Protein AF-A0A7C8Z7M7-F1 (afdb_monomer_lite)

Radius of gyration: 28.9 Å; chains: 1; bounding box: 63×46×79 Å

Foldseek 3Di:
DFPDDDDDPPDPDDRVVVSVVVVVVPPPGDVVVPPFDFAPFPPGRDGDDPVQWDQAPQARGTHGPVQNDCVSRVGVNCPPPPPPPDDPPVVVVVVVPPPPPDDD

Secondary structure (DSSP, 8-state):
---S-----S--SHHHHHHHHHHHHSTT--GGGG-PPBP-STT---B--GGGEEE-TTT--EEEGGG-SGGGTT-GGG-S-S--SS---HHHHHHHT--S----

Structure (mmCIF, N/CA/C/O backbone):
data_AF-A0A7C8Z7M7-F1
#
_entry.id   AF-A0A7C8Z7M7-F1
#
loop_
_atom_site.group_PDB
_atom_site.id
_atom_site.type_symbol
_atom_site.label_atom_id
_atom_site.label_alt_id
_atom_site.label_comp_id
_atom_site.label_asym_id
_atom_site.label_entity_id
_atom_site.label_seq_id
_atom_site.pdbx_PDB_ins_code
_atom_site.Cartn_x
_atom_site.Cartn_y
_atom_site.Cartn_z
_atom_site.occupancy
_atom_site.B_iso_or_equiv
_atom_site.auth_seq_id
_atom_site.auth_comp_id
_atom_site.auth_asym_id
_atom_site.auth_atom_id
_atom_site.pdbx_PDB_model_num
ATOM 1 N N . VAL A 1 1 ? -14.267 0.635 19.300 1.00 55.94 1 VAL A N 1
ATOM 2 C CA . VAL A 1 1 ? -14.225 2.066 19.691 1.00 55.94 1 VAL A CA 1
ATOM 3 C C . VAL A 1 1 ? -14.401 2.929 18.442 1.00 55.94 1 VAL A C 1
ATOM 5 O O . VAL A 1 1 ? -13.689 2.686 17.461 1.00 55.94 1 VAL A O 1
ATOM 8 N N . CYS A 1 2 ? -15.410 3.823 18.398 1.00 57.91 2 CYS A N 1
ATOM 9 C CA . CYS A 1 2 ? -15.622 4.676 17.219 1.00 57.91 2 CYS A CA 1
ATOM 10 C C . CYS A 1 2 ? -14.559 5.814 17.160 1.00 57.91 2 CYS A C 1
ATOM 12 O O . CYS A 1 2 ? -13.953 6.110 18.176 1.00 57.91 2 CYS A O 1
ATOM 14 N N . SER A 1 3 ? -14.251 6.384 15.984 1.00 62.16 3 SER A N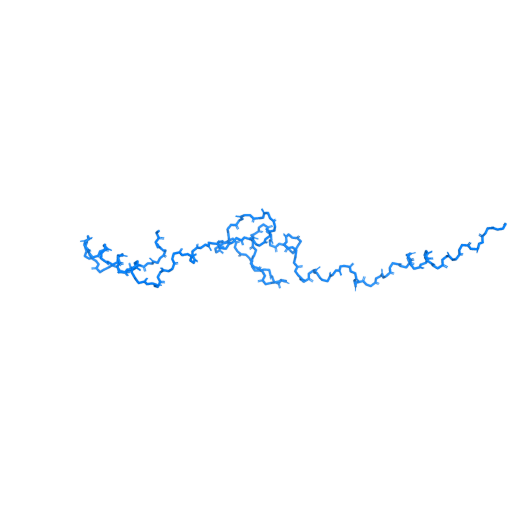 1
ATOM 15 C CA . SER A 1 3 ? -13.202 7.419 15.781 1.00 62.16 3 SER A CA 1
ATOM 16 C C . SER A 1 3 ? -13.833 8.770 15.443 1.00 62.16 3 SER A C 1
ATOM 18 O O . SER A 1 3 ? -13.160 9.683 14.984 1.00 62.16 3 SER A O 1
ATOM 20 N N . SER A 1 4 ? -15.154 8.828 15.579 1.00 66.94 4 SER A N 1
ATOM 21 C CA . SER A 1 4 ? -15.984 9.984 15.311 1.00 66.94 4 SER A CA 1
ATOM 22 C C . SER A 1 4 ? -16.075 10.789 16.597 1.00 66.94 4 SER A C 1
ATOM 24 O O . SER A 1 4 ? -16.345 10.211 17.650 1.00 66.94 4 SER A O 1
ATOM 26 N N . SER A 1 5 ? -15.863 12.097 16.505 1.00 67.31 5 SER A N 1
ATOM 27 C CA . SER A 1 5 ? -16.198 13.008 17.595 1.00 67.31 5 SER A CA 1
ATOM 28 C C . SER A 1 5 ? -17.715 13.150 17.668 1.00 67.31 5 SER A C 1
ATOM 30 O O . SER A 1 5 ? -18.374 13.285 16.636 1.00 67.31 5 SER A O 1
ATOM 32 N N . VAL A 1 6 ? -18.262 13.088 18.876 1.00 73.62 6 VAL A N 1
ATOM 33 C CA . VAL A 1 6 ? -19.682 13.326 19.151 1.00 73.62 6 VAL A CA 1
ATOM 34 C C . VAL A 1 6 ? -19.735 14.456 20.164 1.00 73.62 6 VAL A C 1
ATOM 36 O O . VAL A 1 6 ? -19.084 14.371 21.202 1.00 73.62 6 VAL A O 1
ATOM 39 N N . GLU A 1 7 ? -20.449 15.527 19.839 1.00 70.75 7 GLU A N 1
ATOM 40 C CA . GLU A 1 7 ? -20.599 16.664 20.742 1.00 70.75 7 GLU A CA 1
ATOM 41 C C . GLU A 1 7 ? -21.532 16.270 21.890 1.00 70.75 7 GLU A C 1
ATOM 43 O O . GLU A 1 7 ? -22.641 15.780 21.662 1.00 70.75 7 GLU A O 1
ATOM 48 N N . THR A 1 8 ? -21.073 16.444 23.128 1.00 71.56 8 THR A N 1
ATOM 49 C CA . THR A 1 8 ? -21.883 16.230 24.329 1.00 71.56 8 THR A CA 1
ATOM 50 C C . THR A 1 8 ? -22.370 17.573 24.856 1.00 71.56 8 THR A C 1
ATOM 52 O O . THR A 1 8 ? -21.624 18.549 24.919 1.00 71.56 8 THR A O 1
ATOM 55 N N . THR A 1 9 ? -23.641 17.643 25.248 1.00 66.81 9 THR A N 1
ATOM 56 C CA . THR A 1 9 ? -24.282 18.869 25.744 1.00 66.81 9 THR A CA 1
ATOM 57 C C . THR A 1 9 ? -23.913 19.137 27.207 1.00 66.81 9 THR A C 1
ATOM 59 O O . THR A 1 9 ? -24.789 19.329 28.031 1.00 66.81 9 THR A O 1
ATOM 62 N N . GLY A 1 10 ? -22.626 19.119 27.571 1.00 63.53 10 GLY A N 1
ATOM 63 C CA . GLY A 1 10 ? -22.088 19.644 28.843 1.00 63.53 10 GLY A CA 1
ATOM 64 C C . GLY A 1 10 ? -22.667 19.124 30.177 1.00 63.53 10 GLY A C 1
ATOM 65 O O . GLY A 1 10 ? -22.173 19.518 31.232 1.00 63.53 10 GLY A O 1
ATOM 66 N N . LYS A 1 11 ? -23.687 18.259 30.178 1.00 60.41 11 LYS A N 1
ATOM 67 C CA . LYS A 1 11 ? -24.314 17.677 31.365 1.00 60.41 11 LYS A CA 1
ATOM 68 C C . LYS A 1 11 ? -23.671 16.324 31.641 1.00 60.41 11 LYS A C 1
ATOM 70 O O . LYS A 1 11 ? -23.751 15.388 30.849 1.00 60.41 11 LYS A O 1
ATOM 75 N N . PHE A 1 12 ? -22.974 16.258 32.767 1.00 53.53 12 PHE A N 1
ATOM 76 C CA . PHE A 1 12 ? -22.145 15.127 33.162 1.00 53.53 12 PHE A CA 1
ATOM 77 C C . PHE A 1 12 ? -22.968 13.840 33.368 1.00 53.53 12 PHE A C 1
ATOM 79 O O . PHE A 1 12 ? -23.945 13.828 34.113 1.00 53.53 12 PHE A O 1
ATOM 86 N N . GLY A 1 13 ? -22.519 12.738 32.753 1.00 57.38 13 GLY A N 1
ATOM 87 C CA . GLY A 1 13 ? -22.814 11.365 33.186 1.00 57.38 13 GLY A CA 1
ATOM 88 C C . GLY A 1 13 ? -23.832 10.586 32.349 1.00 57.38 13 GLY A C 1
ATOM 89 O O . GLY A 1 13 ? -23.470 9.594 31.714 1.00 57.38 13 GLY A O 1
ATOM 90 N N . GLU A 1 14 ? -25.103 10.987 32.360 1.00 59.06 14 GLU A N 1
ATOM 91 C CA . GLU A 1 14 ? -26.177 10.166 31.766 1.00 59.06 14 GLU A CA 1
ATOM 92 C C . GLU A 1 14 ? -26.354 10.389 30.258 1.00 59.06 14 GLU A C 1
ATOM 94 O O . GLU A 1 14 ? -26.589 9.441 29.502 1.00 59.06 14 GLU A O 1
ATOM 99 N N . GLU A 1 15 ? -26.161 11.624 29.788 1.00 63.94 15 GLU A N 1
ATOM 100 C CA . GLU A 1 15 ? -26.287 11.951 28.366 1.00 63.94 15 GLU A CA 1
ATOM 101 C C . GLU A 1 15 ? -25.168 11.321 27.528 1.00 63.94 15 GLU A C 1
ATOM 103 O O . GLU A 1 15 ? -25.428 10.888 26.411 1.00 63.94 15 GLU A O 1
ATOM 108 N N . GLU A 1 16 ? -23.950 11.170 28.056 1.00 67.31 16 GLU A N 1
ATOM 109 C CA . GLU A 1 16 ? -22.825 10.593 27.305 1.00 67.31 16 GLU A CA 1
ATOM 110 C C . GLU A 1 16 ? -23.087 9.136 26.893 1.00 67.31 16 GLU A C 1
ATOM 112 O O . GLU A 1 16 ? -22.887 8.768 25.731 1.00 67.31 16 GLU A O 1
ATOM 117 N N . LYS A 1 17 ? -23.611 8.310 27.812 1.00 72.12 17 LYS A N 1
ATOM 118 C CA . LYS A 1 17 ? -23.977 6.917 27.509 1.00 72.12 17 LYS A CA 1
ATOM 119 C C . LYS A 1 17 ? -25.110 6.848 26.490 1.00 72.12 17 LYS A C 1
ATOM 121 O O . LYS A 1 17 ? -25.033 6.056 25.551 1.00 72.12 17 LYS A O 1
ATOM 126 N N . ALA A 1 18 ? -26.122 7.703 26.632 1.00 73.38 18 ALA A N 1
ATOM 127 C CA . ALA A 1 18 ? -27.242 7.769 25.698 1.00 73.38 18 ALA A CA 1
ATOM 128 C C . ALA A 1 18 ? -26.804 8.248 24.300 1.00 73.38 18 ALA A C 1
ATOM 130 O O . ALA A 1 18 ? -27.275 7.723 23.289 1.00 73.38 18 ALA A O 1
ATOM 131 N N . ILE A 1 19 ? -25.884 9.213 24.218 1.00 72.44 19 ILE A N 1
ATOM 132 C CA . ILE A 1 19 ? -25.309 9.720 22.964 1.00 72.44 19 ILE A CA 1
ATOM 133 C C . ILE A 1 19 ? -24.436 8.643 22.304 1.00 72.44 19 ILE A C 1
ATOM 135 O O . ILE A 1 19 ? -24.544 8.425 21.094 1.00 72.44 19 ILE A O 1
ATOM 139 N N . LEU A 1 20 ? -23.635 7.907 23.080 1.00 72.31 20 LEU A N 1
ATOM 140 C CA . LEU A 1 20 ? -22.825 6.799 22.572 1.00 72.31 20 LEU A CA 1
ATOM 141 C C . LEU A 1 20 ? -23.690 5.628 22.080 1.00 72.31 20 LEU A C 1
ATOM 143 O O . LEU A 1 20 ? -23.383 5.039 21.039 1.00 72.31 20 LEU A O 1
ATOM 147 N N . GLU A 1 21 ? -24.777 5.288 22.779 1.00 75.56 21 GLU A N 1
ATOM 148 C CA . GLU A 1 21 ? -25.704 4.245 22.325 1.00 75.56 21 GLU A CA 1
ATOM 149 C C . GLU A 1 21 ? -26.401 4.668 21.029 1.00 75.56 21 GLU A C 1
ATOM 151 O O . GLU A 1 21 ? -26.387 3.914 20.054 1.00 75.56 21 GLU A O 1
ATOM 156 N N . LYS A 1 22 ? -26.920 5.903 20.966 1.00 75.19 22 LYS A N 1
ATOM 157 C CA . LYS A 1 22 ? -27.495 6.481 19.740 1.00 75.19 22 LYS A CA 1
ATOM 158 C C . LYS A 1 22 ? -26.498 6.455 18.584 1.00 75.19 22 LYS A C 1
ATOM 160 O O . LYS A 1 22 ? -26.875 6.093 17.472 1.00 75.19 22 LYS A O 1
ATOM 165 N N . HIS A 1 23 ? -25.229 6.765 18.841 1.00 76.00 23 HIS A N 1
ATOM 166 C CA . HIS A 1 23 ? -24.174 6.719 17.835 1.00 76.00 23 HIS A CA 1
ATOM 167 C C . HIS A 1 23 ? -23.920 5.295 17.314 1.00 76.00 23 HIS A C 1
ATOM 169 O O . HIS A 1 23 ? -23.846 5.102 16.101 1.00 76.00 23 HIS A O 1
ATOM 175 N N . ASN A 1 24 ? -23.854 4.290 18.194 1.00 72.38 24 ASN A N 1
ATOM 176 C CA . ASN A 1 24 ? -23.721 2.886 17.780 1.00 72.38 24 ASN A CA 1
ATOM 177 C C . ASN A 1 24 ? -24.959 2.372 17.020 1.00 72.38 24 ASN A C 1
ATOM 179 O O . ASN A 1 24 ? -24.824 1.561 16.105 1.00 72.38 24 ASN A O 1
ATOM 183 N N . LYS A 1 25 ? -26.161 2.842 17.380 1.00 72.12 25 LYS A N 1
ATOM 184 C CA . LYS A 1 25 ? -27.432 2.489 16.717 1.00 72.12 25 LYS A CA 1
ATOM 185 C C . LYS A 1 25 ? -27.593 3.189 15.370 1.00 72.12 25 LYS A C 1
ATOM 187 O O . LYS A 1 25 ? -28.200 2.641 14.448 1.00 72.12 25 LYS A O 1
ATOM 192 N N . SER A 1 26 ? -27.036 4.391 15.240 1.00 64.56 26 SER A N 1
ATOM 193 C CA . SER A 1 26 ? -26.958 5.097 13.973 1.00 64.56 26 SER A CA 1
ATOM 194 C C . SER A 1 26 ? -25.979 4.336 13.076 1.00 64.56 26 SER A C 1
ATOM 196 O O . SER A 1 26 ? -24.765 4.382 13.255 1.00 64.56 26 SER A O 1
ATOM 198 N N . LYS A 1 27 ? -26.497 3.622 12.074 1.00 61.38 27 LYS A N 1
ATOM 199 C CA . LYS A 1 27 ? -25.710 2.889 11.059 1.00 61.38 27 LYS A CA 1
ATOM 200 C C . LYS A 1 27 ? -24.740 3.774 10.244 1.00 61.38 27 LYS A C 1
ATOM 202 O O . LYS A 1 27 ? -24.154 3.316 9.270 1.00 61.38 27 LYS A O 1
ATOM 207 N N . ASN A 1 28 ? -24.581 5.041 10.624 1.00 63.75 28 ASN A N 1
ATOM 208 C CA . ASN A 1 28 ? -23.657 6.006 10.057 1.00 63.75 28 ASN A CA 1
ATOM 209 C C . ASN A 1 28 ? -22.200 5.787 10.524 1.00 63.75 28 ASN A C 1
ATOM 211 O O . ASN A 1 28 ? -21.281 6.058 9.753 1.00 63.75 28 ASN A O 1
ATOM 215 N N . CYS A 1 29 ? -21.951 5.257 11.738 1.00 62.59 29 CYS A N 1
ATOM 216 C CA . CYS A 1 29 ? -20.605 4.772 12.101 1.00 62.59 29 CYS A CA 1
ATOM 217 C C . CYS A 1 29 ? -20.471 3.317 11.645 1.00 62.59 29 CYS A C 1
ATOM 219 O O . CYS A 1 29 ? -20.946 2.400 12.305 1.00 62.59 29 CYS A O 1
ATOM 221 N N . ASP A 1 30 ? -19.798 3.111 10.513 1.00 64.50 30 ASP A N 1
ATOM 222 C CA . ASP A 1 30 ? -19.401 1.783 10.052 1.00 64.50 30 ASP A CA 1
ATOM 223 C C . ASP A 1 30 ? -18.017 1.432 10.643 1.00 64.50 30 ASP A C 1
ATOM 225 O O . ASP A 1 30 ? -16.986 1.953 10.189 1.00 64.50 30 ASP A O 1
ATOM 229 N N . PRO A 1 31 ? -17.946 0.582 11.685 1.00 63.53 31 PRO A N 1
ATOM 230 C CA . PRO A 1 31 ? -16.686 0.233 12.333 1.00 63.53 31 PRO A CA 1
ATOM 231 C C . PRO A 1 31 ? -15.744 -0.562 11.416 1.00 63.53 31 PRO A C 1
ATOM 233 O O . PRO A 1 31 ? -14.537 -0.581 11.673 1.00 63.53 31 PRO A O 1
ATOM 236 N N . SER A 1 32 ? -16.248 -1.168 10.333 1.00 62.56 32 SER A N 1
ATOM 237 C CA . SER A 1 32 ? -15.439 -1.957 9.395 1.00 62.56 32 SER A CA 1
ATOM 238 C C . SER A 1 32 ? -14.631 -1.098 8.421 1.00 62.56 32 SER A C 1
ATOM 240 O O . SER A 1 32 ? -13.576 -1.539 7.954 1.00 62.56 32 SER A O 1
ATOM 242 N N . LYS A 1 33 ? -15.044 0.150 8.161 1.00 63.66 33 LYS A N 1
ATOM 243 C CA . LYS A 1 33 ? -14.353 1.076 7.237 1.00 63.66 33 LYS A CA 1
ATOM 244 C C . LYS A 1 33 ? -13.065 1.691 7.804 1.00 63.66 33 LYS A C 1
ATOM 246 O O . LYS A 1 33 ? -12.405 2.484 7.143 1.00 63.66 33 LYS A O 1
ATOM 251 N N . LYS A 1 34 ? -12.662 1.301 9.015 1.00 64.56 34 LYS A N 1
ATOM 252 C CA . LYS A 1 34 ? -11.510 1.867 9.746 1.00 64.56 34 LYS A CA 1
ATOM 253 C C . LYS A 1 34 ? -10.189 1.169 9.491 1.00 64.56 34 LYS A C 1
ATOM 255 O O . LYS A 1 34 ? -9.181 1.486 10.126 1.00 64.56 34 LYS A O 1
ATOM 260 N N . LYS A 1 35 ? -10.186 0.177 8.604 1.00 71.69 35 LYS A N 1
ATOM 261 C CA . LYS A 1 35 ? -8.968 -0.541 8.249 1.00 71.69 35 LYS A CA 1
ATOM 262 C C . LYS A 1 35 ? -8.034 0.440 7.550 1.00 71.69 35 LYS A C 1
ATOM 264 O O . LYS A 1 35 ? -8.278 0.841 6.416 1.00 71.69 35 LYS A O 1
ATOM 269 N N . LYS A 1 36 ? -6.976 0.840 8.260 1.00 75.19 36 LYS A N 1
ATOM 270 C CA . LYS A 1 36 ? -5.921 1.692 7.711 1.00 75.19 36 LYS A CA 1
ATOM 271 C C . LYS A 1 36 ? -5.376 1.020 6.449 1.00 75.19 36 LYS A C 1
ATOM 273 O O . LYS A 1 36 ? -5.031 -0.167 6.521 1.00 75.19 36 LYS A O 1
ATOM 278 N N . PRO A 1 37 ? -5.300 1.737 5.318 1.00 84.00 37 PRO A N 1
ATOM 279 C CA . PRO A 1 37 ? -4.748 1.158 4.109 1.00 84.00 37 PRO A CA 1
ATOM 280 C C . PRO A 1 37 ? -3.297 0.736 4.371 1.00 84.00 37 PRO A C 1
ATOM 282 O O . PRO A 1 37 ? -2.578 1.372 5.143 1.00 84.00 37 PRO A O 1
ATOM 285 N N . ARG A 1 38 ? -2.875 -0.382 3.784 1.00 89.69 38 ARG A N 1
ATOM 286 C CA . ARG A 1 38 ? -1.485 -0.852 3.841 1.00 89.69 38 ARG A CA 1
ATOM 287 C C . ARG A 1 38 ? -0.793 -0.531 2.529 1.00 89.69 38 ARG A C 1
ATOM 289 O O . ARG A 1 38 ? -1.456 -0.386 1.502 1.00 89.69 38 ARG A O 1
ATOM 296 N N . CYS A 1 39 ? 0.529 -0.433 2.569 1.00 90.12 39 CYS A N 1
ATOM 297 C CA . CYS A 1 39 ? 1.317 -0.279 1.357 1.00 90.12 39 CYS A CA 1
ATOM 298 C C . CYS A 1 39 ? 1.029 -1.445 0.380 1.00 90.12 39 CYS A C 1
ATOM 300 O O . CYS A 1 39 ? 1.042 -2.600 0.808 1.00 90.12 39 CYS A O 1
ATOM 302 N N . PRO A 1 40 ? 0.776 -1.171 -0.915 1.00 86.69 40 PRO A N 1
ATOM 303 C CA . PRO A 1 40 ? 0.447 -2.201 -1.906 1.00 86.69 40 PRO A CA 1
ATOM 304 C C . PRO A 1 40 ? 1.652 -3.063 -2.330 1.00 86.69 40 PRO A C 1
ATOM 306 O O . PRO A 1 40 ? 1.479 -4.052 -3.042 1.00 86.69 40 PRO A O 1
ATOM 309 N N . VAL A 1 41 ? 2.871 -2.705 -1.910 1.00 88.06 41 VAL A N 1
ATOM 310 C CA . VAL A 1 41 ? 4.105 -3.423 -2.255 1.00 88.06 41 VAL A CA 1
ATOM 311 C C . VAL A 1 41 ? 4.126 -4.814 -1.625 1.00 88.06 41 VAL A C 1
ATOM 313 O O . VAL A 1 41 ? 3.818 -4.995 -0.443 1.00 88.06 41 VAL A O 1
ATOM 316 N N . ARG A 1 42 ? 4.532 -5.818 -2.412 1.00 83.44 42 ARG A N 1
ATOM 317 C CA . ARG A 1 42 ? 4.685 -7.204 -1.950 1.00 83.44 42 ARG A CA 1
ATOM 318 C C . ARG A 1 42 ? 5.602 -7.225 -0.722 1.00 83.44 42 ARG A C 1
ATOM 320 O O . ARG A 1 42 ? 6.701 -6.693 -0.759 1.00 83.44 42 ARG A O 1
ATOM 327 N N . ARG A 1 43 ? 5.155 -7.877 0.357 1.00 84.00 43 ARG A N 1
ATOM 328 C CA . ARG A 1 43 ? 5.868 -8.009 1.649 1.00 84.00 43 ARG A CA 1
ATOM 329 C C . ARG A 1 43 ? 5.943 -6.735 2.503 1.00 84.00 43 ARG A C 1
ATOM 331 O O . ARG A 1 43 ? 6.353 -6.834 3.658 1.00 84.00 43 ARG A O 1
ATOM 338 N N . CYS A 1 44 ? 5.469 -5.582 2.028 1.00 86.38 44 CYS A N 1
ATOM 339 C CA . CYS A 1 44 ? 5.330 -4.408 2.883 1.00 86.38 44 CYS A CA 1
ATOM 340 C C . CYS A 1 44 ? 4.075 -4.521 3.760 1.00 86.38 44 CYS A C 1
ATOM 342 O O . CYS A 1 44 ? 2.968 -4.704 3.261 1.00 86.38 44 CYS A O 1
ATOM 344 N N . LYS A 1 45 ? 4.235 -4.397 5.081 1.00 86.44 45 LYS A N 1
ATOM 345 C CA . LYS A 1 45 ? 3.122 -4.405 6.052 1.00 86.44 45 LYS A CA 1
ATOM 346 C C . LYS A 1 45 ? 2.878 -3.033 6.686 1.00 86.44 45 LYS A C 1
ATOM 348 O O . LYS A 1 45 ? 2.163 -2.930 7.678 1.00 86.44 45 LYS A O 1
ATOM 353 N N . GLU A 1 46 ? 3.490 -1.993 6.132 1.00 87.00 46 GLU A N 1
ATOM 354 C CA . GLU A 1 46 ? 3.434 -0.643 6.676 1.00 87.00 46 GLU A CA 1
ATOM 355 C C . GLU A 1 46 ? 2.049 -0.019 6.467 1.00 87.00 46 GLU A C 1
ATOM 357 O O . GLU A 1 46 ? 1.465 -0.105 5.381 1.00 87.00 46 GLU A O 1
ATOM 362 N N . TYR A 1 47 ? 1.512 0.583 7.530 1.00 88.94 47 TYR A N 1
ATOM 363 C CA . TYR A 1 47 ? 0.232 1.280 7.483 1.00 88.94 47 TYR A CA 1
ATOM 364 C C . TYR A 1 47 ? 0.416 2.677 6.897 1.00 88.94 47 TYR A C 1
ATOM 366 O O . TYR A 1 47 ? 1.240 3.464 7.362 1.00 88.94 47 TYR A O 1
ATOM 374 N N . LEU A 1 48 ? -0.408 2.987 5.906 1.00 88.31 48 LEU A N 1
ATOM 375 C CA . LEU A 1 48 ? -0.488 4.284 5.263 1.00 88.31 48 LEU A CA 1
ATOM 376 C C . LEU A 1 48 ? -1.242 5.250 6.189 1.00 88.31 48 LEU A C 1
ATOM 378 O O . LEU A 1 48 ? -2.472 5.252 6.257 1.00 88.31 48 LEU A O 1
ATOM 382 N N . THR A 1 49 ? -0.479 6.029 6.952 1.00 86.75 49 THR A N 1
ATOM 383 C CA . THR A 1 49 ? -0.957 7.158 7.762 1.00 86.75 49 THR A CA 1
ATOM 384 C C . THR A 1 49 ? -0.738 8.468 7.010 1.00 86.75 49 THR A C 1
ATOM 386 O O . THR A 1 49 ? 0.059 8.507 6.082 1.00 86.75 49 THR A O 1
ATOM 389 N N . PHE A 1 50 ? -1.398 9.552 7.430 1.00 82.81 50 PHE A N 1
ATOM 390 C CA . PHE A 1 50 ? -1.272 10.873 6.794 1.00 82.81 50 PHE A CA 1
ATOM 391 C C . PHE A 1 50 ? 0.189 11.314 6.574 1.00 82.81 50 PHE A C 1
ATOM 393 O O . PHE A 1 50 ? 0.538 11.794 5.503 1.00 82.81 50 PHE A O 1
ATOM 400 N N . SER A 1 51 ? 1.064 11.080 7.554 1.00 87.44 51 SER A N 1
ATOM 401 C CA . SER A 1 51 ? 2.482 11.458 7.479 1.00 87.44 51 SER A CA 1
ATOM 402 C C . SER A 1 51 ? 3.356 10.475 6.690 1.00 87.44 51 SER A C 1
ATOM 404 O O . SER A 1 51 ? 4.463 10.823 6.300 1.00 87.44 51 SER A O 1
ATOM 406 N N . ASN A 1 52 ? 2.893 9.240 6.475 1.00 87.75 52 ASN A N 1
ATOM 407 C CA . ASN A 1 52 ? 3.668 8.164 5.846 1.00 87.75 52 ASN A CA 1
ATOM 408 C C . ASN A 1 52 ? 3.149 7.801 4.447 1.00 87.75 52 ASN A C 1
ATOM 410 O O . ASN A 1 52 ? 3.524 6.781 3.876 1.00 87.75 52 ASN A O 1
ATOM 414 N N . THR A 1 53 ? 2.238 8.596 3.892 1.00 91.44 53 THR A N 1
ATOM 415 C CA . THR A 1 53 ? 1.685 8.372 2.557 1.00 91.44 53 THR A CA 1
ATOM 416 C C . THR A 1 53 ? 2.321 9.292 1.540 1.00 91.44 53 THR A C 1
ATOM 418 O O . THR A 1 53 ? 2.265 10.509 1.689 1.00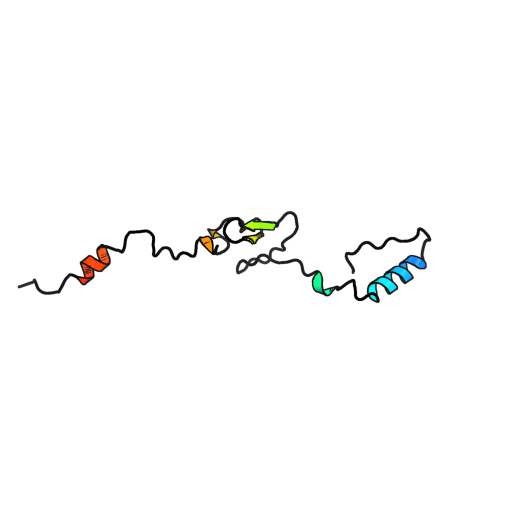 91.44 53 THR A O 1
ATOM 421 N N . VAL A 1 54 ? 2.831 8.712 0.458 1.00 91.19 54 VAL A N 1
ATOM 422 C CA . VAL A 1 54 ? 3.236 9.445 -0.743 1.00 91.19 54 VAL A CA 1
ATOM 423 C C . VAL A 1 54 ? 2.450 8.904 -1.929 1.00 91.19 54 VAL A C 1
ATOM 425 O O . VAL A 1 54 ? 2.258 7.696 -2.059 1.00 91.19 54 VAL A O 1
ATOM 428 N N . ILE A 1 55 ? 1.973 9.800 -2.790 1.00 91.12 55 ILE A N 1
ATOM 429 C CA . ILE A 1 55 ? 1.360 9.432 -4.068 1.00 91.12 55 ILE A CA 1
ATOM 430 C C . ILE A 1 55 ? 2.473 9.433 -5.109 1.00 91.12 55 ILE A C 1
ATOM 432 O O . ILE A 1 55 ? 3.135 10.453 -5.317 1.00 91.12 55 ILE A O 1
ATOM 436 N N . CYS A 1 56 ? 2.704 8.292 -5.750 1.00 90.81 56 CYS A N 1
ATOM 437 C CA . CYS A 1 56 ? 3.670 8.224 -6.833 1.00 90.81 56 CYS A CA 1
ATOM 438 C C . CYS A 1 56 ? 3.163 9.049 -8.021 1.00 90.81 56 CYS A C 1
ATOM 440 O O . CYS A 1 56 ? 2.158 8.696 -8.629 1.00 90.81 56 CYS A O 1
ATOM 442 N N . LYS A 1 57 ? 3.898 10.095 -8.414 1.00 87.94 57 LYS A N 1
ATOM 443 C CA . LYS A 1 57 ? 3.579 10.912 -9.602 1.00 87.94 57 LYS A CA 1
ATOM 444 C C . LYS A 1 57 ? 3.592 10.109 -10.903 1.00 87.94 57 LYS A C 1
ATOM 446 O O . LYS A 1 57 ? 3.111 10.591 -11.920 1.00 87.94 57 LYS A O 1
ATOM 451 N N . SER A 1 58 ? 4.159 8.901 -10.882 1.00 86.25 58 SER A N 1
ATOM 452 C CA . SER A 1 58 ? 4.314 8.029 -12.042 1.00 86.25 58 SER A CA 1
ATOM 453 C C . SER A 1 58 ? 3.282 6.895 -12.125 1.00 86.25 58 SER A C 1
ATOM 455 O O . SER A 1 58 ? 3.138 6.273 -13.162 1.00 86.25 58 SER A O 1
ATOM 457 N N . CYS A 1 59 ? 2.510 6.599 -11.090 1.00 87.44 59 CYS A N 1
ATOM 458 C CA . CYS A 1 59 ? 1.443 5.594 -11.224 1.00 87.44 59 CYS A CA 1
ATOM 459 C C . CYS A 1 59 ? 0.206 5.894 -10.387 1.00 87.44 59 CYS A C 1
ATOM 461 O O . CYS A 1 59 ? -0.704 5.070 -10.333 1.00 87.44 59 CYS A O 1
ATOM 463 N N . ASP A 1 60 ? 0.194 7.045 -9.714 1.00 88.62 60 ASP A N 1
ATOM 464 C CA . ASP A 1 60 ? -0.886 7.532 -8.862 1.00 88.62 60 ASP A CA 1
ATOM 465 C C . ASP A 1 60 ? -1.231 6.563 -7.707 1.00 88.62 60 ASP A C 1
ATOM 467 O O . ASP A 1 60 ? -2.250 6.687 -7.027 1.00 88.62 60 ASP A O 1
ATOM 471 N N . LEU A 1 61 ? -0.326 5.613 -7.425 1.00 89.19 61 LEU A N 1
ATOM 472 C CA . LEU A 1 61 ? -0.419 4.680 -6.308 1.00 89.19 61 LEU A CA 1
ATOM 473 C C . LEU A 1 61 ? 0.035 5.345 -5.008 1.00 89.19 61 LEU A C 1
ATOM 475 O O . LEU A 1 61 ? 1.084 5.989 -4.943 1.00 89.19 61 LEU A O 1
ATOM 479 N N . LYS A 1 62 ? -0.743 5.126 -3.943 1.00 91.56 62 LYS A N 1
ATOM 480 C CA . LYS A 1 62 ? -0.377 5.498 -2.572 1.00 91.56 62 LYS A CA 1
ATOM 481 C C . LYS A 1 62 ? 0.594 4.461 -2.014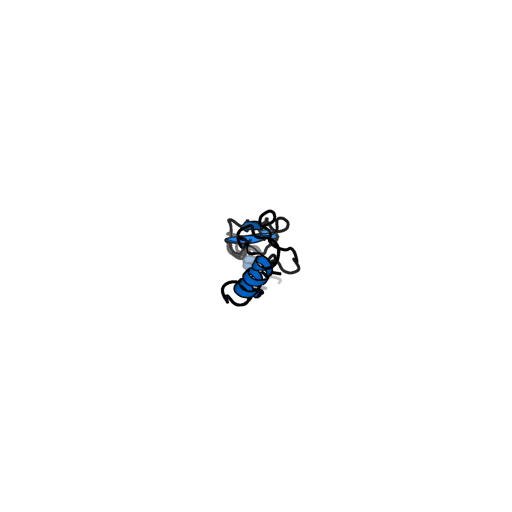 1.00 91.56 62 LYS A C 1
ATOM 483 O O . LYS A 1 62 ? 0.221 3.307 -1.799 1.00 91.56 62 LYS A O 1
ATOM 488 N N . VAL A 1 63 ? 1.824 4.880 -1.764 1.00 92.06 63 VAL A N 1
ATOM 489 C CA . VAL A 1 63 ? 2.914 4.050 -1.237 1.00 92.06 63 VAL A CA 1
ATOM 490 C C . VAL A 1 63 ? 3.431 4.628 0.080 1.00 92.06 63 VAL A C 1
ATOM 492 O O . VAL A 1 63 ? 3.152 5.782 0.412 1.00 92.06 63 VAL A O 1
ATOM 495 N N . CYS A 1 64 ? 4.133 3.809 0.867 1.00 93.12 64 CYS A N 1
ATOM 496 C CA . CYS A 1 64 ? 4.793 4.293 2.078 1.00 93.12 64 CYS A CA 1
ATOM 497 C C . 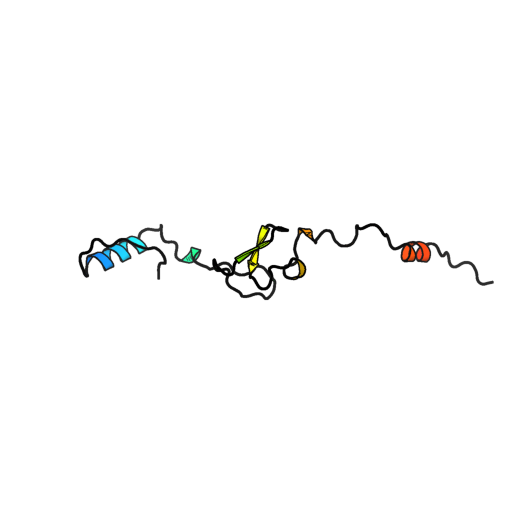CYS A 1 64 ? 6.0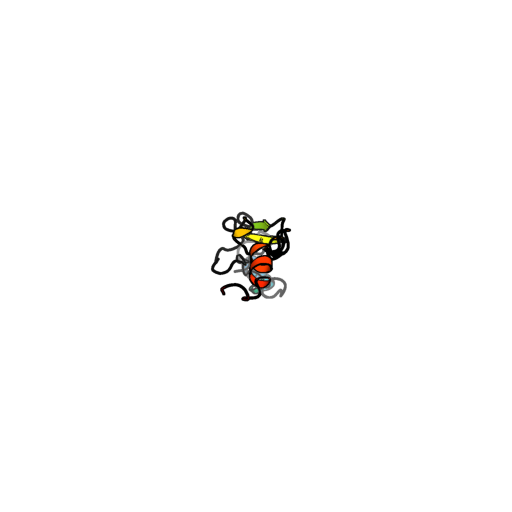85 5.041 1.729 1.00 93.12 64 CYS A C 1
ATOM 499 O O . CYS A 1 64 ? 6.591 4.923 0.610 1.00 93.12 64 CYS A O 1
ATOM 501 N N . LEU A 1 65 ? 6.662 5.767 2.689 1.00 90.50 65 LEU A N 1
ATOM 502 C CA . LEU A 1 65 ? 7.909 6.513 2.470 1.00 90.50 65 LEU A CA 1
ATOM 503 C C . LEU A 1 65 ? 9.083 5.622 2.039 1.00 90.50 65 LEU A C 1
ATOM 505 O O . LEU A 1 65 ? 9.923 6.067 1.256 1.00 90.50 65 LEU A O 1
ATOM 509 N N . LYS A 1 66 ? 9.114 4.362 2.496 1.00 90.25 66 LYS A N 1
ATOM 510 C CA . LYS A 1 66 ? 10.144 3.380 2.119 1.00 90.25 66 LYS A CA 1
ATOM 511 C C . LYS A 1 66 ? 10.076 2.974 0.653 1.00 90.25 66 LYS A C 1
ATOM 513 O O . LYS A 1 66 ? 11.105 2.674 0.072 1.00 90.25 66 LYS A O 1
ATOM 518 N N . HIS A 1 67 ? 8.885 2.996 0.058 1.00 88.88 67 HIS A N 1
ATOM 519 C CA . HIS A 1 67 ? 8.671 2.584 -1.327 1.00 88.88 67 HIS A CA 1
ATOM 520 C C . HIS A 1 67 ? 8.292 3.757 -2.232 1.00 88.88 67 HIS A C 1
ATOM 522 O O . HIS A 1 67 ? 7.604 3.577 -3.233 1.00 88.88 67 HIS A O 1
ATOM 528 N N . ARG A 1 68 ? 8.720 4.977 -1.883 1.00 90.44 68 ARG A N 1
ATOM 529 C CA . ARG A 1 68 ? 8.426 6.183 -2.672 1.00 90.44 68 ARG A CA 1
ATOM 530 C C . ARG A 1 68 ? 9.075 6.164 -4.056 1.00 90.44 68 ARG A C 1
ATOM 532 O O . ARG A 1 68 ? 8.584 6.836 -4.960 1.00 90.44 68 ARG A O 1
ATOM 539 N N . PHE A 1 69 ? 10.184 5.443 -4.214 1.00 89.38 69 PHE A N 1
ATOM 540 C CA . PHE A 1 69 ? 10.911 5.401 -5.474 1.00 89.38 69 PHE A CA 1
ATOM 541 C C . PHE A 1 69 ? 10.268 4.395 -6.438 1.00 89.38 69 PHE A C 1
ATOM 543 O O . PHE A 1 69 ? 9.789 3.353 -5.990 1.00 89.38 69 PHE A O 1
ATOM 550 N N . PRO A 1 70 ? 10.249 4.667 -7.756 1.00 86.06 70 PRO A N 1
ATOM 551 C CA . PRO A 1 70 ? 9.590 3.799 -8.738 1.00 86.06 70 PRO A CA 1
ATOM 552 C C . PRO A 1 70 ? 10.095 2.346 -8.751 1.00 86.06 70 PRO A C 1
ATOM 554 O O . PRO A 1 70 ? 9.300 1.421 -8.936 1.00 86.06 70 PRO A O 1
ATOM 557 N N . ALA A 1 71 ? 11.389 2.149 -8.475 1.00 83.94 71 ALA A N 1
ATOM 558 C CA . ALA A 1 71 ? 12.027 0.834 -8.377 1.00 83.94 71 ALA A CA 1
ATOM 559 C C . ALA A 1 71 ? 11.457 -0.032 -7.238 1.00 83.94 71 ALA A C 1
ATOM 561 O O . ALA A 1 71 ? 11.414 -1.255 -7.345 1.00 83.94 71 ALA A O 1
ATOM 562 N N . ASP A 1 72 ? 10.970 0.598 -6.170 1.00 86.69 72 ASP A N 1
ATOM 563 C CA . ASP A 1 72 ? 10.534 -0.084 -4.953 1.00 86.69 72 ASP A CA 1
ATOM 564 C C . ASP A 1 72 ? 9.077 -0.566 -4.993 1.00 86.69 72 ASP A C 1
ATOM 566 O O . ASP A 1 72 ? 8.659 -1.362 -4.149 1.00 86.69 72 ASP A O 1
ATOM 570 N N . HIS A 1 73 ? 8.270 -0.087 -5.944 1.00 84.81 73 HIS A N 1
ATOM 571 C CA . HIS A 1 73 ? 6.843 -0.421 -6.005 1.00 84.81 73 HIS A CA 1
ATOM 572 C C . HIS A 1 73 ? 6.357 -0.920 -7.367 1.00 84.81 73 HIS A C 1
ATOM 574 O O . HIS A 1 73 ? 5.159 -0.843 -7.642 1.00 84.81 73 HIS A O 1
ATOM 580 N N . ALA A 1 74 ? 7.257 -1.484 -8.183 1.00 82.25 74 ALA A N 1
ATOM 581 C CA . ALA A 1 74 ? 6.943 -2.018 -9.514 1.00 82.25 74 ALA A CA 1
ATOM 582 C C . ALA A 1 74 ? 6.065 -1.038 -10.317 1.00 82.25 74 ALA A C 1
ATOM 584 O O . ALA A 1 74 ? 4.962 -1.371 -10.766 1.00 82.25 74 ALA A O 1
ATOM 585 N N . CYS A 1 75 ? 6.529 0.211 -10.404 1.00 86.38 75 CYS A N 1
ATOM 586 C CA . CYS A 1 75 ? 5.783 1.316 -10.989 1.00 86.38 75 CYS A CA 1
ATOM 587 C C . CYS A 1 75 ? 5.299 0.981 -12.412 1.00 86.38 75 CYS A C 1
ATOM 589 O O . CYS A 1 75 ? 6.044 0.469 -13.246 1.00 86.38 75 CYS A O 1
ATOM 591 N N . LYS A 1 76 ? 4.026 1.270 -12.712 1.00 75.56 76 LYS A N 1
ATOM 592 C CA . LYS A 1 76 ? 3.430 0.947 -14.020 1.00 75.56 76 LYS A CA 1
ATOM 593 C C . LYS A 1 76 ? 3.943 1.819 -15.171 1.00 75.56 76 LYS A C 1
ATOM 595 O O . LYS A 1 76 ? 3.940 1.339 -16.297 1.00 75.56 76 LYS A O 1
ATOM 600 N N . ARG A 1 77 ? 4.404 3.055 -14.923 1.00 63.91 77 ARG A N 1
ATOM 601 C CA . ARG A 1 77 ? 5.017 3.889 -15.981 1.00 63.91 77 ARG A CA 1
ATOM 602 C C . ARG A 1 77 ? 6.377 3.343 -16.443 1.00 63.91 77 ARG A C 1
ATOM 604 O O . ARG A 1 77 ? 6.731 3.563 -17.592 1.00 63.91 77 ARG A O 1
ATOM 611 N N . ASP A 1 78 ? 7.047 2.538 -15.617 1.00 55.41 78 ASP A N 1
ATOM 612 C CA . ASP A 1 78 ? 8.276 1.813 -15.977 1.00 55.41 78 ASP A CA 1
ATOM 613 C C . ASP A 1 78 ? 7.996 0.387 -16.498 1.00 55.41 78 ASP A C 1
ATOM 615 O O . ASP A 1 78 ? 8.920 -0.370 -16.767 1.00 55.41 78 ASP A O 1
ATOM 619 N N . ASN A 1 79 ? 6.715 0.011 -16.651 1.00 50.91 79 ASN A N 1
ATOM 620 C CA . ASN A 1 79 ? 6.270 -1.213 -17.329 1.00 50.91 79 ASN A CA 1
ATOM 621 C C . ASN A 1 79 ? 5.919 -0.962 -18.805 1.00 50.91 79 ASN A C 1
ATOM 623 O O . ASN A 1 79 ? 5.141 -1.703 -19.405 1.00 50.91 79 ASN A O 1
ATOM 627 N N . LEU A 1 80 ? 6.549 0.026 -19.443 1.00 50.97 80 LEU A N 1
ATOM 628 C CA . LEU A 1 80 ? 7.095 -0.333 -20.742 1.00 50.97 80 LEU A CA 1
ATOM 629 C C . LEU A 1 80 ? 8.162 -1.373 -20.405 1.00 50.97 80 LEU A C 1
ATOM 631 O O . LEU A 1 80 ? 9.130 -1.000 -19.739 1.00 50.97 80 LEU A O 1
ATOM 635 N N . PRO A 1 81 ? 8.002 -2.664 -20.765 1.00 48.00 81 PRO A N 1
ATOM 636 C CA . PRO A 1 81 ? 9.139 -3.563 -20.678 1.00 48.00 81 PRO A CA 1
ATOM 637 C C . PRO A 1 81 ? 10.301 -2.821 -21.337 1.00 48.00 81 PRO A C 1
ATOM 639 O O . PRO A 1 81 ? 10.097 -2.145 -22.350 1.00 4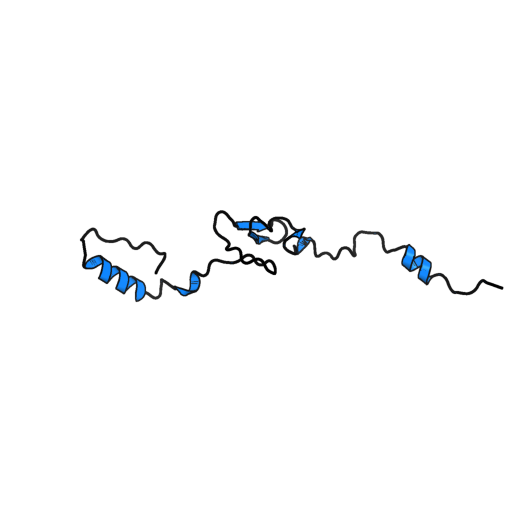8.00 81 PRO A O 1
ATOM 642 N N . ALA A 1 82 ? 11.489 -2.885 -20.746 1.00 49.91 82 ALA A N 1
ATOM 643 C CA . ALA A 1 82 ? 12.726 -2.411 -21.354 1.00 49.91 82 ALA A CA 1
ATOM 644 C C . ALA A 1 82 ? 13.052 -3.238 -22.623 1.00 49.91 82 ALA A C 1
ATOM 646 O O . ALA A 1 82 ? 14.086 -3.881 -22.730 1.00 49.91 82 ALA A O 1
ATOM 647 N N . LEU A 1 83 ? 12.118 -3.255 -23.572 1.00 50.47 83 LEU A N 1
ATOM 648 C CA . LEU A 1 83 ? 12.059 -4.004 -24.816 1.00 50.47 83 LEU A CA 1
ATOM 649 C C . LEU A 1 83 ? 11.616 -3.086 -25.969 1.00 50.47 83 LEU A C 1
ATOM 651 O O . LEU A 1 83 ? 11.193 -3.561 -27.014 1.00 50.47 83 LEU A O 1
ATOM 655 N N . ALA A 1 84 ? 11.690 -1.762 -25.807 1.00 51.88 84 ALA A N 1
ATOM 656 C CA . ALA A 1 84 ? 11.377 -0.846 -26.905 1.00 51.88 84 ALA A CA 1
ATOM 657 C C . ALA A 1 84 ? 12.164 0.473 -26.898 1.00 51.88 84 ALA A C 1
ATOM 659 O O . ALA A 1 84 ? 11.759 1.421 -27.559 1.00 51.88 84 ALA A O 1
ATOM 660 N N . SER A 1 85 ? 13.323 0.533 -26.236 1.00 48.66 85 SER A N 1
ATOM 661 C CA . SER A 1 85 ? 14.306 1.596 -26.492 1.00 48.66 85 SER A CA 1
ATOM 662 C C . SER A 1 85 ? 15.438 1.053 -27.364 1.00 48.66 85 SER A C 1
ATOM 664 O O . SER A 1 85 ? 16.537 0.769 -26.904 1.00 48.66 85 SER A O 1
ATOM 666 N N . GLY A 1 86 ? 15.130 0.870 -28.649 1.00 54.84 86 GLY A N 1
ATOM 667 C CA . GLY A 1 86 ? 16.007 1.341 -29.726 1.00 54.84 86 GLY A CA 1
ATOM 668 C C . GLY A 1 86 ? 17.322 0.622 -30.034 1.00 54.84 86 GLY A C 1
ATOM 669 O O . GLY A 1 86 ? 18.090 1.154 -30.829 1.00 54.84 86 GLY A O 1
ATOM 670 N N . LEU A 1 87 ? 17.606 -0.568 -29.505 1.00 55.16 87 LEU A N 1
ATOM 671 C CA . LEU A 1 87 ? 18.684 -1.392 -30.058 1.00 55.16 87 LEU A CA 1
ATOM 672 C C . LEU A 1 87 ? 18.305 -2.865 -29.995 1.00 55.16 87 LEU A C 1
ATOM 674 O O . LEU A 1 87 ? 18.828 -3.626 -29.187 1.00 55.16 87 LEU A O 1
ATOM 678 N N . GLY A 1 88 ? 17.380 -3.257 -30.878 1.00 60.06 88 GLY A N 1
ATOM 679 C CA . GLY A 1 88 ? 17.195 -4.657 -31.233 1.00 60.06 88 GLY A CA 1
ATOM 680 C C . GLY A 1 88 ? 18.574 -5.270 -31.427 1.00 60.06 88 GLY A C 1
ATOM 681 O O . GLY A 1 88 ? 19.366 -4.781 -32.232 1.00 60.06 88 GLY A O 1
ATOM 682 N N . ASN A 1 89 ? 18.880 -6.231 -30.565 1.00 67.50 89 ASN A N 1
ATOM 683 C CA . ASN A 1 89 ? 20.167 -6.878 -30.353 1.00 67.50 89 ASN A CA 1
ATOM 684 C C . ASN A 1 89 ? 20.744 -7.327 -31.700 1.00 67.50 89 ASN A C 1
ATOM 686 O O . ASN A 1 89 ? 20.544 -8.463 -32.130 1.00 67.50 89 ASN A O 1
ATOM 690 N N . LYS A 1 90 ? 21.470 -6.416 -32.363 1.00 70.75 90 LYS A N 1
ATOM 691 C CA . LYS A 1 90 ? 22.126 -6.628 -33.662 1.00 70.75 90 LYS A CA 1
ATOM 692 C C . LYS A 1 90 ? 22.981 -7.887 -33.623 1.00 70.75 90 LYS A C 1
ATOM 694 O O . LYS A 1 90 ? 23.097 -8.582 -34.616 1.00 70.75 90 LYS A O 1
ATOM 699 N N . PHE A 1 91 ? 23.499 -8.198 -32.436 1.00 75.62 91 PHE A N 1
ATOM 700 C CA . PHE A 1 91 ? 24.186 -9.433 -32.112 1.00 75.62 91 PHE A CA 1
ATOM 701 C C . PHE A 1 91 ? 23.341 -10.695 -32.348 1.00 75.62 91 PHE A C 1
ATOM 703 O O . PHE A 1 91 ? 23.796 -11.590 -33.046 1.00 75.62 91 PHE A O 1
ATOM 710 N N . LEU A 1 92 ? 22.112 -10.776 -31.820 1.00 76.69 92 LEU A N 1
ATOM 711 C CA . LEU A 1 92 ? 21.251 -11.955 -32.002 1.00 76.69 92 LEU A CA 1
ATOM 712 C C . LEU A 1 92 ? 20.749 -12.077 -33.448 1.00 76.69 92 LEU A C 1
ATOM 714 O O . LEU A 1 92 ? 20.649 -13.185 -33.964 1.00 76.69 92 LEU A O 1
ATOM 718 N N . VAL A 1 93 ? 20.517 -10.946 -34.124 1.00 78.38 93 VAL A N 1
ATOM 719 C CA . VAL A 1 93 ? 20.180 -10.921 -35.559 1.00 78.38 93 VAL A CA 1
ATOM 720 C C . VAL A 1 93 ? 21.368 -11.386 -36.410 1.00 78.38 93 VAL A C 1
ATOM 722 O O . VAL A 1 93 ? 21.206 -12.235 -37.280 1.00 78.38 93 VAL A O 1
ATOM 725 N N . ALA A 1 94 ? 22.575 -10.888 -36.126 1.00 74.31 94 ALA A N 1
ATOM 726 C CA . ALA A 1 94 ? 23.798 -11.294 -36.813 1.00 74.31 94 ALA A CA 1
ATOM 727 C C . ALA A 1 94 ? 24.153 -12.760 -36.541 1.00 74.31 94 ALA A C 1
ATOM 729 O O . ALA A 1 94 ? 24.646 -13.428 -37.441 1.00 74.31 94 ALA A O 1
ATOM 730 N N . LEU A 1 95 ? 23.883 -13.273 -35.334 1.00 76.69 95 LEU A N 1
ATOM 731 C CA . LEU A 1 95 ? 24.115 -14.671 -34.971 1.00 76.69 95 LEU A CA 1
ATOM 732 C C . LEU A 1 95 ? 23.175 -15.620 -35.725 1.00 76.69 95 LEU A C 1
ATOM 734 O O . LEU A 1 95 ? 23.630 -16.648 -36.215 1.00 76.69 95 LEU A O 1
ATOM 738 N N . ALA A 1 96 ? 21.897 -15.258 -35.867 1.00 75.19 96 ALA A N 1
ATOM 739 C CA . ALA A 1 96 ? 20.919 -16.040 -36.624 1.00 75.19 96 ALA A CA 1
ATOM 740 C C . ALA A 1 96 ? 21.164 -16.010 -38.145 1.00 75.19 96 ALA A C 1
ATOM 742 O O . ALA A 1 96 ? 20.812 -16.956 -38.841 1.00 75.19 96 ALA A O 1
ATOM 743 N N . ALA A 1 97 ? 21.793 -14.950 -38.666 1.00 75.75 97 ALA A N 1
ATOM 744 C CA . ALA A 1 97 ? 22.139 -14.826 -40.084 1.00 75.75 97 ALA A CA 1
ATOM 745 C C . ALA A 1 97 ? 23.339 -15.697 -40.510 1.00 75.75 97 ALA A C 1
ATOM 747 O O . ALA A 1 97 ? 23.620 -15.819 -41.704 1.00 75.75 97 ALA A O 1
ATOM 748 N N . ARG A 1 98 ? 24.055 -16.314 -39.559 1.00 74.38 98 ARG A N 1
ATOM 749 C CA . ARG A 1 98 ? 25.170 -17.224 -39.852 1.00 74.38 98 ARG A CA 1
ATOM 750 C C . ARG A 1 98 ? 24.594 -18.579 -40.262 1.00 74.38 98 ARG A C 1
ATOM 752 O O . ARG A 1 98 ? 24.448 -19.480 -39.442 1.00 74.38 98 ARG A O 1
ATOM 759 N N . ASN A 1 99 ? 24.259 -18.730 -41.540 1.00 67.06 99 ASN A N 1
ATOM 760 C CA . ASN A 1 99 ? 24.053 -20.053 -42.120 1.00 67.06 99 ASN A CA 1
ATOM 761 C C . ASN A 1 99 ? 25.382 -20.812 -42.011 1.00 67.06 99 ASN A C 1
ATOM 763 O O . ASN A 1 99 ? 26.380 -20.360 -42.560 1.00 67.06 99 ASN A O 1
ATOM 767 N N . GLY A 1 100 ? 25.403 -21.922 -41.264 1.00 66.25 100 GLY A N 1
ATOM 768 C CA . GLY A 1 100 ? 26.585 -22.741 -40.958 1.00 66.25 100 GLY A CA 1
ATOM 769 C C . GLY A 1 100 ? 27.160 -23.491 -42.162 1.00 66.25 100 GLY A C 1
ATOM 770 O O . GLY A 1 100 ? 27.283 -24.712 -42.139 1.00 66.25 100 GLY A O 1
ATOM 771 N N . ARG A 1 101 ? 27.478 -22.766 -43.229 1.00 65.50 101 ARG A N 1
ATOM 772 C CA . ARG A 1 101 ? 28.208 -23.226 -44.402 1.00 65.50 101 ARG A CA 1
ATOM 773 C C . ARG A 1 101 ? 29.406 -22.310 -44.514 1.00 65.50 101 ARG A C 1
ATOM 775 O O . ARG A 1 101 ? 29.227 -21.202 -44.978 1.00 65.50 101 ARG A O 1
ATOM 782 N N . ASP A 1 102 ? 30.538 -22.729 -43.966 1.00 64.88 102 ASP A N 1
ATOM 783 C CA . ASP A 1 102 ? 31.888 -22.373 -44.425 1.00 64.88 102 ASP A CA 1
ATOM 784 C C . ASP A 1 102 ? 32.890 -22.852 -43.372 1.00 64.88 102 ASP A C 1
ATOM 786 O O . ASP A 1 102 ? 33.307 -22.109 -42.487 1.00 64.88 102 ASP A O 1
ATOM 790 N N . CYS A 1 103 ? 33.214 -24.140 -43.455 1.00 63.47 103 CYS A N 1
ATOM 791 C CA . CYS A 1 103 ? 34.496 -24.738 -43.086 1.00 63.47 103 CYS A CA 1
ATOM 792 C C . CYS A 1 103 ? 34.655 -25.929 -44.045 1.00 63.47 103 CYS A C 1
ATOM 794 O O . CYS A 1 103 ? 34.022 -26.965 -43.832 1.00 63.47 103 CYS A O 1
ATOM 796 N N . ALA A 1 104 ? 35.398 -25.726 -45.136 1.00 53.84 104 ALA A N 1
ATOM 797 C CA . ALA A 1 104 ? 35.881 -26.772 -46.037 1.00 53.84 104 ALA A CA 1
ATOM 798 C C . ALA A 1 104 ? 37.373 -26.993 -45.774 1.00 53.84 104 ALA A C 1
ATOM 800 O O . ALA A 1 104 ? 38.055 -25.980 -45.489 1.00 53.84 104 ALA A O 1
#

Sequence (104 aa):
VCSSSVETTGKFGEEEKAILEKHNKSKNCDPSKKKKPRCPVRRCKEYLTFSNTVICKSCDLKVCLKHRFPADHACKRDNLPALASGLGNKFLVALAARNGRDCA

pLDDT: mean 73.73, std 12.92, range [48.0, 93.12]

InterPro domains:
  IPR000058 Zinc finger, AN1-type [PF01428] (39-78)
  IPR000058 Zinc finger, AN1-type [PS51039] (33-83)
  IPR035896 AN1-like Zinc finger [G3DSA:4.10.1110.10] (14-86)
  IPR035896 AN1-like Zinc finger [SSF118310] (30-79)

Organism: Opuntia streptacantha (NCBI:txid393608)